Protein AF-A0A359F0C7-F1 (afdb_monomer_lite)

pLDDT: mean 91.95, std 7.43, range [51.09, 98.5]

Secondary structure (DSSP, 8-state):
---HHHHHHHHHHHHHTT-----TTHHHIIIIIIHHHHHH--HHHHHHHHHHHHHT----------

Radius of gyration: 14.17 Å; chains: 1; bounding box: 24×36×34 Å

Sequence (66 aa):
GLSNLETVIQVEEFAKRGAPTGGPNDIFNIGMIGNTILHWGTEEQKSHYIPRLLSGEHTWCQGYSE

Foldseek 3Di:
DDDPVRVVVVVVVCVVVVHDPDDPQCCVLVVPVVVVCVVPNDPVSCVPRVVCSVVVVDHDDDPDDD

Structure (mmCIF, N/CA/C/O backbone):
data_AF-A0A359F0C7-F1
#
_entry.id   AF-A0A359F0C7-F1
#
loop_
_atom_site.group_PDB
_atom_site.id
_atom_site.type_symbol
_atom_site.label_atom_id
_atom_site.label_alt_id
_atom_site.label_comp_id
_atom_site.label_asym_id
_atom_site.label_entity_id
_atom_site.label_seq_id
_atom_site.pdbx_PDB_ins_code
_atom_site.Cartn_x
_atom_site.Cartn_y
_atom_site.Cartn_z
_atom_site.occupancy
_atom_site.B_iso_or_equiv
_atom_site.auth_seq_id
_atom_site.auth_comp_id
_atom_site.auth_asym_id
_atom_site.auth_atom_id
_atom_site.pdbx_PDB_model_num
ATOM 1 N N . GLY A 1 1 ? 3.220 -11.855 5.574 1.00 74.00 1 GLY A N 1
ATOM 2 C CA . GLY A 1 1 ? 3.371 -11.340 4.200 1.00 74.00 1 GLY A CA 1
ATOM 3 C C . GLY A 1 1 ? 4.267 -12.271 3.413 1.00 74.00 1 GLY A C 1
ATOM 4 O O . GLY A 1 1 ? 4.732 -13.245 3.997 1.00 74.00 1 GLY A O 1
ATOM 5 N N . LEU A 1 2 ? 4.479 -11.980 2.126 1.00 90.44 2 LEU A N 1
ATOM 6 C CA . LEU A 1 2 ? 5.430 -12.708 1.279 1.00 90.44 2 LEU A CA 1
ATOM 7 C C . LEU A 1 2 ? 6.845 -12.623 1.866 1.00 90.44 2 LEU A C 1
ATOM 9 O O . LEU A 1 2 ? 7.222 -11.610 2.456 1.00 90.44 2 LEU A O 1
ATOM 13 N N . SER A 1 3 ? 7.628 -13.681 1.696 1.00 96.25 3 SER A N 1
ATOM 14 C CA . SER A 1 3 ? 9.068 -13.665 1.928 1.00 96.25 3 SER A CA 1
ATOM 15 C C . SER A 1 3 ? 9.785 -12.774 0.907 1.00 96.25 3 SER A C 1
ATOM 17 O O . SER A 1 3 ? 9.231 -12.380 -0.124 1.00 96.25 3 SER A O 1
ATOM 19 N N . ASN A 1 4 ? 11.063 -12.488 1.166 1.00 94.81 4 ASN A N 1
ATOM 20 C CA . ASN A 1 4 ? 11.885 -11.706 0.240 1.00 94.81 4 ASN A CA 1
ATOM 21 C C . ASN A 1 4 ? 12.013 -12.397 -1.126 1.00 94.81 4 ASN A C 1
ATOM 23 O O . ASN A 1 4 ? 11.927 -11.734 -2.154 1.00 94.81 4 ASN A O 1
ATOM 27 N N . LEU A 1 5 ? 12.166 -13.726 -1.145 1.00 97.25 5 LEU A N 1
ATOM 28 C CA . LEU A 1 5 ? 12.243 -14.485 -2.394 1.00 97.25 5 LEU A CA 1
ATOM 29 C C . LEU A 1 5 ? 10.913 -14.446 -3.155 1.00 97.25 5 LEU A C 1
ATOM 31 O O . LEU A 1 5 ? 10.906 -14.203 -4.357 1.00 97.25 5 LEU A O 1
ATOM 35 N N . GLU A 1 6 ? 9.788 -14.631 -2.464 1.00 97.25 6 GLU A N 1
ATOM 36 C CA . GLU A 1 6 ? 8.460 -14.547 -3.085 1.00 97.25 6 GLU A CA 1
ATOM 37 C C . GLU A 1 6 ? 8.176 -13.148 -3.645 1.00 97.25 6 GLU A C 1
ATOM 39 O O . GLU A 1 6 ? 7.597 -13.028 -4.720 1.00 97.25 6 GLU A O 1
ATOM 44 N N . THR A 1 7 ? 8.643 -12.095 -2.967 1.00 93.25 7 THR A N 1
ATOM 45 C CA . THR A 1 7 ? 8.558 -10.714 -3.465 1.00 93.25 7 THR A CA 1
ATOM 46 C C . THR A 1 7 ? 9.346 -10.543 -4.766 1.00 93.25 7 THR A C 1
ATOM 48 O O . THR A 1 7 ? 8.836 -9.960 -5.719 1.00 93.25 7 THR A O 1
ATOM 51 N N . VAL A 1 8 ? 10.567 -11.086 -4.843 1.00 95.25 8 VAL A N 1
ATOM 52 C CA . VAL A 1 8 ? 11.383 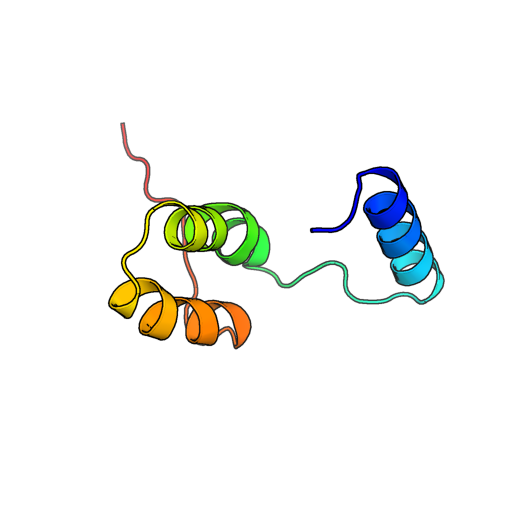-11.037 -6.069 1.00 95.25 8 VAL A CA 1
ATOM 53 C C . VAL A 1 8 ? 10.686 -11.762 -7.218 1.00 95.25 8 VAL A C 1
ATOM 55 O O . VAL A 1 8 ? 10.555 -11.193 -8.300 1.00 95.25 8 VAL A O 1
ATOM 58 N N . ILE A 1 9 ? 10.185 -12.976 -6.972 1.00 95.94 9 ILE A N 1
ATOM 59 C CA . ILE A 1 9 ? 9.462 -13.767 -7.977 1.00 95.94 9 ILE A CA 1
ATOM 60 C C . ILE A 1 9 ? 8.229 -13.003 -8.473 1.00 95.94 9 ILE A C 1
ATOM 62 O O . ILE A 1 9 ? 7.997 -12.913 -9.676 1.00 95.94 9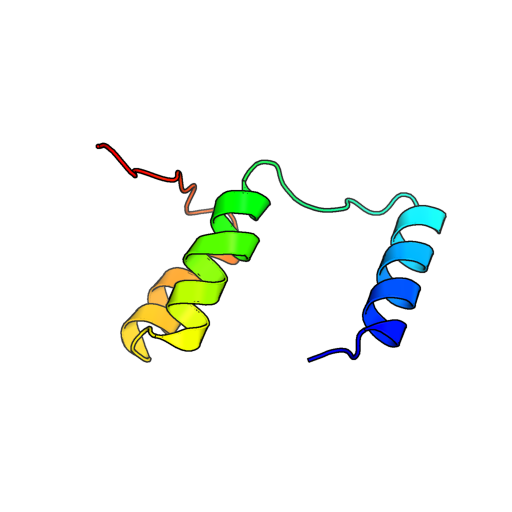 ILE A O 1
ATOM 66 N N . GLN A 1 10 ? 7.453 -12.408 -7.566 1.00 93.69 10 GLN A N 1
ATOM 67 C CA . GLN A 1 10 ? 6.268 -11.630 -7.921 1.00 93.69 10 GLN A CA 1
ATOM 68 C C . GLN A 1 10 ? 6.612 -10.436 -8.821 1.00 93.69 10 GLN A C 1
ATOM 70 O O . GLN A 1 10 ? 5.958 -10.230 -9.845 1.00 93.69 10 GLN A O 1
ATOM 75 N N . VAL A 1 11 ? 7.633 -9.659 -8.452 1.00 92.25 11 VAL A N 1
ATOM 76 C CA . VAL A 1 11 ? 8.073 -8.493 -9.230 1.00 92.25 11 VAL A CA 1
ATOM 77 C C . VAL A 1 11 ? 8.570 -8.918 -10.612 1.00 92.25 11 VAL A C 1
ATOM 79 O O . VAL A 1 11 ? 8.237 -8.268 -11.603 1.00 92.25 11 VAL A O 1
ATOM 82 N N . GLU A 1 12 ? 9.313 -10.022 -10.705 1.00 95.19 12 GLU A N 1
ATOM 83 C CA . GLU A 1 12 ? 9.789 -10.565 -11.980 1.00 95.19 12 GLU A CA 1
ATOM 84 C C . GLU A 1 12 ? 8.625 -10.973 -12.897 1.00 95.19 12 GLU A C 1
ATOM 86 O O . GLU A 1 12 ? 8.598 -10.600 -14.072 1.00 95.19 12 GLU A O 1
ATOM 91 N N . GLU A 1 13 ? 7.631 -11.691 -12.370 1.00 95.62 13 GLU A N 1
ATOM 92 C CA . GLU A 1 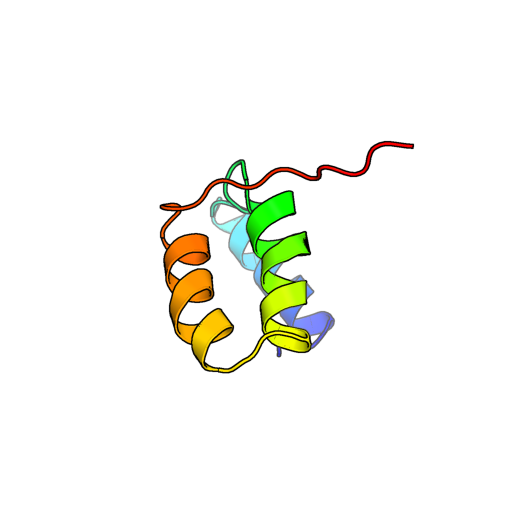13 ? 6.460 -12.114 -13.146 1.00 95.62 13 GLU A CA 1
ATOM 93 C C . GLU A 1 13 ? 5.603 -10.927 -13.607 1.00 95.62 13 GLU A C 1
ATOM 95 O O . GLU A 1 13 ? 5.111 -10.912 -14.740 1.00 95.62 13 GLU A O 1
ATOM 100 N N . PHE A 1 14 ? 5.471 -9.888 -12.779 1.00 94.50 14 PHE A N 1
ATOM 101 C CA . PHE A 1 14 ? 4.788 -8.648 -13.154 1.00 94.50 14 PHE A CA 1
ATOM 102 C C . PHE A 1 14 ? 5.537 -7.907 -14.263 1.00 94.50 14 PHE A C 1
ATOM 104 O O . PHE A 1 14 ? 4.923 -7.508 -15.256 1.00 94.50 14 PHE A O 1
ATOM 111 N N . ALA A 1 15 ? 6.863 -7.800 -14.152 1.00 93.38 15 ALA A N 1
ATOM 112 C CA . ALA A 1 15 ? 7.701 -7.173 -15.167 1.00 93.38 15 ALA A CA 1
ATOM 113 C C . ALA A 1 15 ? 7.618 -7.911 -16.514 1.00 93.38 15 ALA A C 1
ATOM 115 O O . ALA A 1 15 ? 7.410 -7.276 -17.549 1.00 93.38 15 ALA A O 1
ATOM 116 N N . LYS A 1 16 ? 7.680 -9.251 -16.512 1.00 96.44 16 LYS A N 1
ATOM 117 C CA . LYS A 1 16 ? 7.540 -10.084 -17.725 1.00 96.44 16 LYS A CA 1
ATOM 118 C C . LYS A 1 16 ? 6.225 -9.853 -18.469 1.00 96.44 16 LYS A C 1
ATOM 120 O O . LYS A 1 16 ? 6.168 -10.039 -19.683 1.00 96.44 16 LYS A O 1
ATOM 125 N N . ARG A 1 17 ? 5.156 -9.486 -17.758 1.00 96.19 17 ARG A N 1
ATOM 126 C CA . ARG A 1 17 ? 3.820 -9.251 -18.328 1.00 96.19 17 ARG A CA 1
ATOM 127 C C . ARG A 1 17 ? 3.507 -7.777 -18.574 1.00 96.19 17 ARG A C 1
ATOM 129 O O . ARG A 1 17 ? 2.416 -7.482 -19.052 1.00 96.19 17 ARG A O 1
ATOM 136 N N . GLY A 1 18 ? 4.438 -6.869 -18.274 1.00 93.00 18 GLY A N 1
ATOM 137 C CA . GLY A 1 18 ? 4.202 -5.428 -18.367 1.00 93.00 18 GLY A CA 1
ATOM 138 C C . GLY A 1 18 ? 3.108 -4.945 -17.413 1.00 93.00 18 GLY A C 1
ATOM 139 O O . GLY A 1 18 ? 2.391 -3.999 -17.734 1.00 93.00 18 GLY A O 1
ATOM 140 N N . ALA A 1 19 ? 2.934 -5.616 -16.270 1.00 92.62 19 ALA A N 1
ATOM 141 C CA . ALA A 1 19 ? 1.974 -5.189 -15.264 1.00 92.62 19 ALA A CA 1
ATOM 142 C C . ALA A 1 19 ? 2.406 -3.837 -14.660 1.00 92.62 19 ALA A C 1
ATOM 144 O O . ALA A 1 19 ? 3.607 -3.600 -14.492 1.00 92.62 19 ALA A O 1
ATOM 145 N N . PRO A 1 20 ? 1.458 -2.952 -14.305 1.00 85.00 20 PRO A N 1
ATOM 146 C CA . PRO A 1 20 ? 1.783 -1.719 -13.601 1.00 85.00 20 PRO A CA 1
ATOM 147 C C . PRO A 1 20 ? 2.518 -2.017 -12.289 1.00 85.00 20 PRO A C 1
ATOM 149 O O . PRO A 1 20 ? 2.066 -2.835 -11.491 1.00 85.00 20 PRO A O 1
ATOM 152 N N . 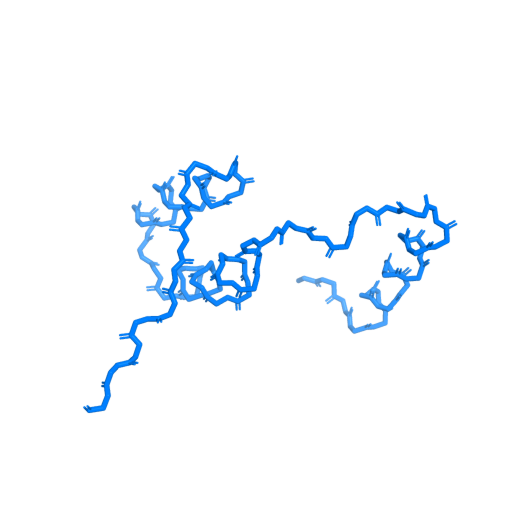THR A 1 21 ? 3.639 -1.339 -12.049 1.00 80.50 21 THR A N 1
ATOM 153 C CA . THR A 1 21 ? 4.458 -1.516 -10.836 1.00 80.50 21 THR A CA 1
ATOM 154 C C . THR A 1 21 ? 3.994 -0.650 -9.660 1.00 80.50 21 THR A C 1
ATOM 156 O O . THR A 1 21 ? 4.628 -0.657 -8.610 1.00 80.50 21 THR A O 1
ATOM 159 N N . GLY A 1 22 ? 2.914 0.113 -9.844 1.00 82.56 22 GLY A N 1
ATOM 160 C CA . GLY A 1 22 ? 2.326 1.009 -8.850 1.00 82.56 22 GLY A CA 1
ATOM 161 C C . GLY A 1 22 ? 1.632 2.212 -9.493 1.00 82.56 22 GLY A C 1
ATOM 162 O O . GLY A 1 22 ? 1.759 2.460 -10.695 1.00 82.56 22 GLY A O 1
ATOM 163 N N . GLY A 1 23 ? 0.883 2.950 -8.682 1.00 84.81 23 GLY A N 1
ATOM 164 C CA . GLY A 1 23 ? 0.280 4.238 -9.001 1.00 84.81 23 GLY A CA 1
ATOM 165 C C . GLY A 1 23 ? 1.178 5.436 -8.648 1.00 84.81 23 GLY A C 1
ATOM 166 O O . GLY A 1 23 ? 2.147 5.309 -7.896 1.00 84.81 23 GLY A O 1
ATOM 167 N N . PRO A 1 24 ? 0.848 6.641 -9.150 1.00 85.38 24 PRO A N 1
ATOM 168 C CA . PRO A 1 24 ? 1.669 7.845 -8.980 1.00 85.38 24 PRO A CA 1
ATOM 169 C C . PRO A 1 24 ? 1.829 8.300 -7.520 1.00 85.38 24 PRO A C 1
ATOM 171 O O . PRO A 1 24 ? 2.757 9.043 -7.212 1.00 85.38 24 PRO A O 1
ATOM 174 N N . ASN A 1 25 ? 0.943 7.873 -6.616 1.00 91.12 25 ASN A N 1
ATOM 175 C CA . ASN A 1 25 ? 0.969 8.266 -5.209 1.00 91.12 25 ASN A CA 1
ATOM 176 C C . ASN A 1 25 ? 1.344 7.118 -4.256 1.00 91.12 25 ASN A C 1
ATOM 178 O O . ASN A 1 25 ? 1.418 7.337 -3.051 1.00 91.12 25 ASN A O 1
ATOM 182 N N . ASP A 1 26 ? 1.648 5.919 -4.768 1.00 90.06 26 ASP A N 1
ATOM 183 C CA . ASP A 1 26 ? 1.872 4.713 -3.954 1.00 90.06 26 ASP A CA 1
ATOM 184 C C . ASP A 1 26 ? 3.068 4.829 -3.009 1.00 90.06 26 ASP A C 1
ATOM 186 O O . ASP A 1 26 ? 3.056 4.229 -1.936 1.00 90.06 26 ASP A O 1
ATOM 190 N N . ILE A 1 27 ? 4.069 5.641 -3.358 1.00 91.44 27 ILE A N 1
ATOM 191 C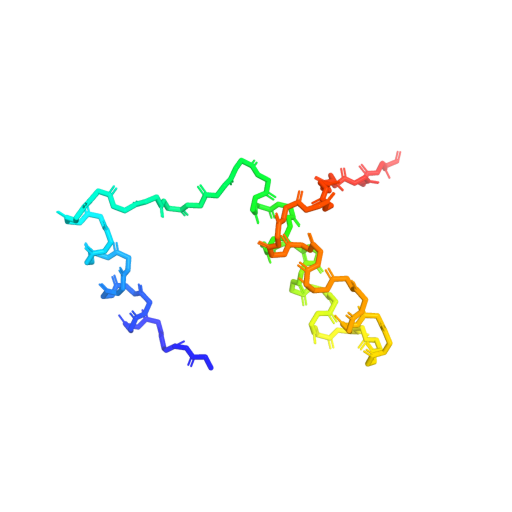 CA . ILE A 1 27 ? 5.217 5.925 -2.486 1.00 91.44 27 ILE A CA 1
ATOM 192 C C . ILE A 1 27 ? 4.743 6.554 -1.168 1.00 91.44 27 ILE A C 1
ATOM 194 O O . ILE A 1 27 ? 5.170 6.139 -0.091 1.00 91.44 27 ILE A O 1
ATOM 198 N N . PHE A 1 28 ? 3.827 7.523 -1.242 1.00 93.19 28 PHE A N 1
ATOM 199 C CA . PHE A 1 28 ? 3.275 8.187 -0.063 1.00 93.19 28 PHE A CA 1
ATOM 200 C C . PHE A 1 28 ? 2.131 7.375 0.549 1.00 93.19 28 PHE A C 1
ATOM 202 O O . PHE A 1 28 ? 2.110 7.189 1.764 1.00 93.19 28 PHE A O 1
ATOM 209 N N . ASN A 1 29 ? 1.234 6.841 -0.282 1.00 92.62 29 ASN A N 1
ATOM 210 C CA . ASN A 1 29 ? 0.059 6.082 0.135 1.00 92.62 29 ASN A CA 1
ATOM 211 C C . ASN A 1 29 ? 0.416 4.733 0.749 1.00 92.62 29 ASN A C 1
ATOM 213 O O . ASN A 1 29 ? 0.195 4.520 1.934 1.00 92.62 29 ASN A O 1
ATOM 217 N N . ILE A 1 30 ? 0.946 3.809 -0.045 1.00 90.81 30 ILE A N 1
ATOM 218 C CA . ILE A 1 30 ? 1.198 2.431 0.387 1.00 90.81 30 ILE A CA 1
ATOM 219 C C . ILE A 1 30 ? 2.529 2.364 1.136 1.00 90.81 30 ILE A C 1
ATOM 221 O O . ILE A 1 30 ? 2.596 1.813 2.234 1.00 90.81 30 ILE A O 1
ATOM 225 N N . GLY A 1 31 ? 3.574 2.972 0.570 1.00 90.19 31 GLY A N 1
ATOM 226 C CA . GLY A 1 31 ? 4.934 2.913 1.097 1.00 90.19 31 GLY A CA 1
ATOM 227 C C . GLY A 1 31 ? 5.095 3.571 2.467 1.00 90.19 31 GLY A C 1
ATOM 228 O O . GLY A 1 31 ? 5.845 3.055 3.296 1.00 90.19 31 GLY A O 1
ATOM 229 N N . MET A 1 32 ? 4.368 4.661 2.732 1.00 93.25 32 MET A N 1
ATOM 230 C CA . MET A 1 32 ? 4.571 5.479 3.929 1.00 93.25 32 MET A CA 1
ATOM 231 C C . MET A 1 32 ? 3.359 5.495 4.873 1.00 93.25 32 MET A C 1
ATOM 233 O O . MET A 1 32 ? 3.405 4.873 5.941 1.00 93.25 32 MET A O 1
ATOM 237 N N . ILE A 1 33 ? 2.268 6.190 4.523 1.00 95.00 33 ILE A N 1
ATOM 238 C CA . ILE A 1 33 ? 1.145 6.387 5.457 1.00 95.00 33 ILE A CA 1
ATOM 239 C C . ILE A 1 33 ? 0.356 5.094 5.690 1.00 95.00 33 ILE A C 1
ATOM 241 O O . ILE A 1 33 ? -0.025 4.805 6.820 1.00 95.00 33 ILE A O 1
ATOM 245 N N . GLY A 1 34 ? 0.176 4.275 4.654 1.00 94.81 34 GLY A N 1
ATOM 246 C CA . GLY A 1 34 ? -0.511 2.989 4.726 1.00 94.81 34 GLY A CA 1
ATOM 247 C C . GLY A 1 34 ? 0.180 2.044 5.699 1.00 94.81 34 GLY A C 1
ATOM 248 O O . GLY A 1 34 ? -0.461 1.543 6.619 1.00 94.81 34 GLY A O 1
ATOM 249 N N . ASN A 1 35 ? 1.501 1.887 5.577 1.00 94.00 35 ASN A N 1
ATOM 250 C CA . ASN A 1 35 ? 2.297 1.107 6.528 1.00 94.00 35 ASN A CA 1
ATOM 251 C C . ASN A 1 35 ? 2.219 1.669 7.957 1.00 94.00 35 ASN A C 1
ATOM 253 O O . ASN A 1 35 ? 2.085 0.905 8.913 1.00 94.00 35 ASN A O 1
ATOM 257 N N . THR A 1 36 ? 2.239 2.996 8.106 1.00 95.19 36 THR A N 1
ATOM 258 C CA . THR A 1 36 ? 2.113 3.658 9.414 1.00 95.19 36 THR A CA 1
ATOM 259 C C . THR A 1 36 ? 0.766 3.350 10.073 1.00 95.19 36 THR A C 1
ATOM 261 O O . THR A 1 36 ? 0.735 2.940 11.231 1.00 95.19 36 THR A O 1
ATOM 264 N N . ILE A 1 37 ? -0.345 3.484 9.343 1.00 96.81 37 ILE A N 1
ATOM 265 C CA . ILE A 1 37 ? -1.699 3.206 9.849 1.00 96.81 37 ILE A CA 1
ATOM 266 C C . ILE A 1 37 ? -1.889 1.711 10.123 1.00 96.81 37 ILE A C 1
ATOM 268 O O . ILE A 1 37 ? -2.500 1.348 11.125 1.00 96.81 37 ILE A O 1
ATOM 272 N N . LEU A 1 38 ? -1.355 0.829 9.274 1.00 95.94 38 LEU A N 1
ATOM 273 C CA . LEU A 1 38 ? -1.430 -0.615 9.505 1.00 95.94 38 LEU A CA 1
ATOM 274 C C . LEU A 1 38 ? -0.713 -1.022 10.794 1.00 95.94 38 LEU A C 1
ATOM 276 O O . LEU A 1 38 ? -1.222 -1.873 11.524 1.00 95.94 38 LEU A O 1
ATOM 280 N N . HIS A 1 39 ? 0.444 -0.419 11.074 1.00 96.19 39 HIS A N 1
ATOM 281 C CA . HIS A 1 39 ? 1.241 -0.766 12.244 1.00 96.19 39 HIS A CA 1
ATOM 282 C C . HIS A 1 39 ? 0.746 -0.094 13.534 1.00 96.19 39 HIS A C 1
ATOM 284 O O . HIS A 1 39 ? 0.653 -0.760 14.562 1.00 96.19 39 HIS A O 1
ATOM 290 N N . TRP A 1 40 ? 0.397 1.195 13.478 1.00 97.62 40 TRP A N 1
ATOM 291 C CA . TRP A 1 40 ? 0.121 2.019 14.663 1.00 97.62 40 TRP A CA 1
ATOM 292 C C . TRP A 1 40 ? -1.325 2.499 14.793 1.00 97.62 40 TRP A C 1
ATOM 294 O O . TRP A 1 40 ? -1.701 3.013 15.845 1.00 97.62 40 TRP A O 1
ATOM 304 N N . GLY A 1 41 ? -2.129 2.389 13.737 1.00 97.25 41 GLY A N 1
ATOM 305 C CA . GLY A 1 41 ? -3.490 2.912 13.728 1.00 97.25 41 GLY A CA 1
ATOM 306 C C . GLY A 1 41 ? -4.444 2.107 14.609 1.00 97.25 41 GLY A C 1
ATOM 307 O O . GLY A 1 41 ? -4.271 0.901 14.810 1.00 97.25 41 GLY A O 1
ATOM 308 N N . THR A 1 42 ? -5.495 2.766 15.094 1.00 98.50 42 THR A N 1
ATOM 309 C CA . THR A 1 42 ? -6.635 2.085 15.723 1.00 98.50 42 THR A CA 1
ATOM 310 C C . THR A 1 42 ? -7.460 1.327 14.678 1.00 98.50 42 THR A C 1
ATOM 312 O O . THR A 1 42 ? -7.324 1.554 13.473 1.00 98.50 42 THR A O 1
ATOM 315 N N . GLU A 1 43 ? -8.349 0.436 15.112 1.00 98.31 43 GLU A N 1
ATOM 316 C CA . GLU A 1 43 ? -9.227 -0.300 14.191 1.00 98.31 43 GLU A CA 1
ATOM 317 C C . GLU A 1 43 ? -10.179 0.639 13.427 1.00 98.31 43 GLU A C 1
ATOM 319 O O . GLU A 1 43 ? -10.450 0.445 12.238 1.00 98.31 43 GLU A O 1
ATOM 324 N N . GLU A 1 44 ? -10.615 1.729 14.059 1.00 98.44 44 GLU A N 1
ATOM 325 C CA . GLU A 1 44 ? -11.408 2.786 13.425 1.00 98.44 44 GLU A CA 1
ATOM 326 C C . GLU A 1 44 ? -10.594 3.513 12.346 1.00 98.44 44 GLU A C 1
ATOM 328 O O . GLU A 1 44 ? -11.085 3.752 11.243 1.00 98.44 44 GLU A O 1
ATOM 333 N N . GLN A 1 45 ? -9.322 3.817 12.618 1.00 98.12 45 GLN A N 1
ATOM 334 C CA . GLN A 1 45 ? -8.437 4.438 11.632 1.00 98.12 45 GLN A CA 1
ATOM 335 C C . GLN A 1 45 ? -8.151 3.489 10.465 1.00 98.12 45 GLN A C 1
ATOM 337 O O . GLN A 1 45 ? -8.225 3.900 9.307 1.00 98.12 45 GLN A O 1
ATOM 342 N N . LYS A 1 46 ? -7.874 2.211 10.734 1.00 98.31 46 LYS A N 1
ATOM 343 C CA . LYS A 1 46 ? -7.639 1.211 9.683 1.00 98.31 46 LYS A CA 1
ATOM 344 C C . LYS A 1 46 ? -8.867 1.047 8.790 1.00 98.31 46 LYS A C 1
ATOM 346 O O . LYS A 1 46 ? -8.745 1.140 7.569 1.00 98.31 46 LYS A O 1
ATOM 351 N N . SER A 1 47 ? -10.044 0.857 9.387 1.00 98.06 47 SER A N 1
ATOM 352 C CA . SER A 1 47 ? -11.303 0.680 8.649 1.00 98.06 47 SER A CA 1
ATOM 353 C C . SER A 1 47 ? -11.691 1.912 7.829 1.00 98.06 47 SER A C 1
ATOM 355 O O . SER A 1 47 ? -12.250 1.772 6.742 1.00 98.06 47 SER A O 1
ATOM 357 N N . HIS A 1 48 ? -11.351 3.115 8.296 1.00 97.44 48 HIS A N 1
ATOM 358 C CA . HIS A 1 48 ? -11.616 4.345 7.561 1.00 97.44 48 HIS A CA 1
ATOM 359 C C . HIS A 1 48 ? -10.586 4.622 6.450 1.00 97.44 48 HIS A C 1
ATOM 361 O O . HIS A 1 48 ? -10.971 4.894 5.311 1.00 97.44 48 HIS A O 1
ATOM 367 N N . TYR A 1 49 ? -9.284 4.573 6.746 1.00 97.00 49 TYR A N 1
ATOM 368 C CA . TYR A 1 49 ? -8.250 5.083 5.838 1.00 97.00 49 TYR A CA 1
ATOM 369 C C . TYR A 1 49 ? -7.721 4.046 4.841 1.00 97.00 49 TYR A C 1
ATOM 371 O O . TYR A 1 49 ? -7.453 4.412 3.698 1.00 97.00 49 TYR A O 1
ATOM 379 N N . ILE A 1 50 ? -7.595 2.767 5.215 1.00 95.75 50 ILE A N 1
ATOM 380 C CA . ILE A 1 50 ? -7.001 1.748 4.329 1.00 95.75 50 ILE A CA 1
ATOM 381 C C . ILE A 1 50 ? -7.807 1.562 3.031 1.00 95.75 50 ILE A C 1
ATOM 383 O O . ILE A 1 50 ? -7.200 1.604 1.959 1.00 95.75 50 ILE A O 1
ATOM 387 N N . PRO A 1 51 ? -9.150 1.448 3.051 1.00 95.94 51 PRO A N 1
ATOM 388 C CA . PRO A 1 51 ? -9.917 1.316 1.809 1.00 95.94 51 PRO A CA 1
ATOM 389 C C . PRO A 1 51 ? -9.793 2.537 0.882 1.00 95.94 51 PRO A C 1
ATOM 391 O O . PRO A 1 51 ? -9.777 2.401 -0.342 1.00 95.94 51 PRO A O 1
ATOM 394 N N . ARG A 1 52 ? -9.668 3.739 1.457 1.00 95.31 52 ARG A N 1
ATOM 395 C CA . ARG A 1 52 ? -9.554 5.007 0.714 1.00 95.31 52 ARG A CA 1
ATOM 396 C C . ARG A 1 52 ? -8.175 5.209 0.094 1.00 95.31 52 ARG A C 1
ATOM 398 O O . ARG A 1 52 ? -8.065 5.771 -0.990 1.00 95.31 52 ARG A O 1
ATOM 405 N N . LEU A 1 53 ? -7.133 4.705 0.755 1.00 93.19 53 LEU A N 1
ATOM 406 C CA . LEU A 1 53 ? -5.780 4.629 0.201 1.00 93.19 53 LEU A CA 1
ATOM 407 C C . LEU A 1 53 ? -5.722 3.680 -1.004 1.00 93.19 53 LEU A C 1
ATOM 409 O O . LEU A 1 53 ? -5.150 4.037 -2.028 1.00 93.19 53 LEU A O 1
ATOM 413 N N . LEU A 1 54 ? -6.339 2.495 -0.896 1.00 90.69 54 LEU A N 1
ATOM 414 C CA . LEU A 1 54 ? -6.3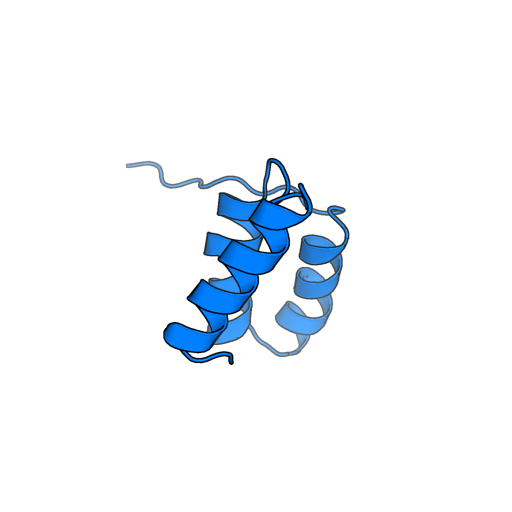17 1.468 -1.949 1.00 90.69 54 LEU A CA 1
ATOM 415 C C . LEU A 1 54 ? -7.174 1.822 -3.170 1.00 90.69 54 LEU A C 1
ATOM 417 O O . LEU A 1 54 ? -6.828 1.458 -4.289 1.00 90.69 54 LEU A O 1
ATOM 421 N N . SER A 1 55 ? -8.293 2.517 -2.963 1.00 92.69 55 SER A N 1
ATOM 422 C CA . SER A 1 55 ? -9.152 2.995 -4.057 1.00 92.69 55 SER A CA 1
ATOM 423 C C . SER A 1 55 ? -8.610 4.243 -4.757 1.00 92.69 55 SER A C 1
ATOM 425 O O . SER A 1 55 ? -9.105 4.598 -5.825 1.00 92.69 55 SER A O 1
ATOM 427 N N . GLY A 1 56 ? -7.614 4.915 -4.171 1.00 89.75 56 GLY A N 1
ATOM 428 C CA . GLY A 1 56 ? -7.092 6.188 -4.667 1.00 89.75 56 GLY A CA 1
ATOM 429 C C . GLY A 1 56 ? -7.976 7.402 -4.355 1.00 89.75 56 GLY A C 1
ATOM 430 O O . GLY A 1 56 ? -7.696 8.485 -4.859 1.00 89.75 56 GLY A O 1
ATOM 431 N N . GLU A 1 57 ? -9.014 7.257 -3.520 1.00 94.69 57 GLU A N 1
ATOM 432 C CA . GLU A 1 57 ? -9.851 8.376 -3.049 1.00 94.69 57 GLU A CA 1
ATOM 433 C C . GLU A 1 57 ? -9.013 9.413 -2.290 1.00 94.69 57 GLU A C 1
ATOM 435 O O . GLU A 1 57 ? -9.220 10.618 -2.432 1.00 94.69 57 GLU A O 1
ATOM 440 N N . HIS A 1 58 ? -8.034 8.953 -1.505 1.00 93.31 58 HIS A N 1
ATOM 441 C CA . HIS A 1 58 ? -7.102 9.830 -0.806 1.00 93.31 58 HIS A CA 1
ATOM 442 C C . HIS A 1 58 ? -5.738 9.878 -1.499 1.00 93.31 58 HIS A C 1
ATOM 444 O O . HIS A 1 58 ? -5.083 8.855 -1.703 1.00 93.31 58 HIS A O 1
ATOM 450 N N . THR A 1 59 ? -5.278 11.098 -1.775 1.00 92.62 59 THR A N 1
ATOM 451 C CA . THR A 1 59 ? -3.908 11.389 -2.211 1.00 92.62 59 THR A CA 1
ATOM 452 C C . THR A 1 59 ? -3.146 12.028 -1.058 1.00 92.62 59 THR A C 1
ATOM 454 O O . THR A 1 59 ? -3.625 12.994 -0.464 1.00 92.62 59 THR A O 1
ATOM 457 N N . TRP A 1 60 ? -1.965 11.505 -0.746 1.00 92.69 60 TRP A N 1
ATOM 458 C CA . TRP A 1 60 ? -1.151 11.952 0.380 1.00 92.69 60 TRP A CA 1
ATOM 459 C C . TRP A 1 60 ? 0.170 12.565 -0.078 1.00 92.69 60 TRP A C 1
ATOM 461 O O . TRP A 1 60 ? 0.691 12.271 -1.156 1.00 92.69 60 TRP A O 1
ATOM 471 N N . CYS A 1 61 ? 0.733 13.409 0.777 1.00 91.12 61 CYS A N 1
ATOM 472 C CA . CYS A 1 61 ? 2.071 13.961 0.637 1.00 91.12 61 CYS A CA 1
ATOM 473 C C . CYS A 1 61 ? 2.812 13.869 1.976 1.00 91.12 61 CYS A C 1
ATOM 475 O O . CYS A 1 61 ? 2.200 13.763 3.042 1.00 91.12 61 CYS A O 1
ATOM 477 N N . GLN A 1 62 ? 4.142 13.891 1.922 1.00 86.56 62 GLN A N 1
ATOM 478 C CA . GLN A 1 62 ? 4.972 13.989 3.115 1.00 86.56 62 GLN A CA 1
ATOM 479 C C . GLN A 1 62 ? 5.121 15.461 3.506 1.00 86.56 62 GLN A C 1
ATOM 481 O O . GLN A 1 62 ? 5.669 16.251 2.745 1.00 86.56 62 GLN A O 1
ATOM 486 N N . GLY A 1 63 ? 4.622 15.819 4.688 1.00 85.75 63 GLY A N 1
ATOM 487 C CA . GLY A 1 63 ? 4.654 17.184 5.217 1.00 85.75 63 GLY A CA 1
ATOM 488 C C . GLY A 1 63 ? 5.693 17.395 6.315 1.00 85.75 63 GLY A C 1
ATOM 489 O O . GLY A 1 63 ? 5.385 18.061 7.299 1.00 85.75 63 GLY A O 1
ATOM 490 N N . TYR A 1 64 ? 6.890 16.808 6.207 1.00 77.88 64 TYR A N 1
ATOM 491 C CA . TYR A 1 64 ? 7.970 17.156 7.134 1.00 77.88 64 TYR A CA 1
ATOM 492 C C . TYR A 1 64 ? 8.478 18.555 6.779 1.00 77.88 64 TYR A C 1
ATOM 494 O O . TYR A 1 64 ? 8.955 18.784 5.673 1.00 77.88 64 TYR A O 1
ATOM 502 N N . SER A 1 65 ? 8.313 19.495 7.703 1.00 74.31 65 SER A N 1
ATOM 503 C CA . SER A 1 65 ? 8.942 20.816 7.654 1.00 74.31 65 SER A CA 1
ATOM 504 C C . SER A 1 65 ? 9.905 20.891 8.834 1.00 74.31 65 SER A C 1
ATOM 506 O O . SER A 1 65 ? 9.549 20.422 9.917 1.00 74.31 65 SER A O 1
ATOM 508 N N . GLU A 1 66 ? 11.102 21.426 8.604 1.00 51.09 66 GLU A N 1
ATOM 509 C CA . GLU A 1 66 ? 12.103 21.710 9.644 1.00 51.09 66 GLU A CA 1
ATOM 510 C C . GLU A 1 66 ? 11.872 23.086 10.278 1.00 51.09 66 GLU A C 1
ATOM 512 O O . GLU A 1 66 ? 11.566 24.041 9.523 1.00 51.09 66 GLU A O 1
#